Protein AF-A0A812MKK7-F1 (afdb_monomer_lite)

Secondary structure (DSSP, 8-state):
--------------SS-----PPPHHHHHHHHHHHHHHHHHHHHHHHHHHHHT---SS-HHHHHHHHHHSHHHHHHHHHHHHHHHHH-HHHHSSTTPPPHHHHHHHHHHHHHHHHHHHHHHS-TTT-S----SB-GGGPBPHHHHHHTTTS-----GGGGTSS--

Sequence (165 aa):
MGVGKAPQELELTSIYGRTLQELPPQAERGINRFYEAQCTKYLRERERLQRVGCLKKPSARWNKQELYLNSERLATAKDASRQHLLRHPQLVSGHQRLQQEELLELLAMQHFLWIDLADLDEDPAARCSEDRFTGPENSVCEQLLLDAPRELFVIVAWLLSSCFV

Radius of gyration: 22.64 Å; chains: 1; bounding box: 74×49×42 Å

Structure (mmCIF, N/CA/C/O backbone):
data_AF-A0A812MKK7-F1
#
_entry.id   AF-A0A812MKK7-F1
#
loop_
_atom_site.group_PDB
_atom_site.id
_atom_site.type_symbol
_atom_site.label_atom_id
_atom_site.label_alt_id
_atom_site.label_comp_id
_atom_site.label_asym_id
_atom_site.label_entity_id
_atom_site.label_seq_id
_atom_site.pdbx_PDB_ins_code
_atom_site.Cartn_x
_atom_site.Cartn_y
_atom_site.Cartn_z
_atom_site.occupancy
_atom_site.B_iso_or_equiv
_atom_site.auth_seq_id
_atom_site.auth_comp_id
_atom_site.auth_asym_id
_atom_site.auth_atom_id
_atom_site.pdbx_PDB_model_num
ATOM 1 N N . MET A 1 1 ? -55.386 -34.245 18.558 1.00 36.16 1 MET A N 1
ATOM 2 C CA . MET A 1 1 ? -54.701 -34.791 17.368 1.00 36.16 1 MET A CA 1
ATOM 3 C C . MET A 1 1 ? -54.486 -33.642 16.388 1.00 36.16 1 MET A C 1
ATOM 5 O O . MET A 1 1 ? -55.473 -32.986 16.102 1.00 36.16 1 MET A O 1
ATOM 9 N N . GLY A 1 2 ? -53.231 -33.391 15.967 1.00 40.50 2 GLY A N 1
ATOM 10 C CA . GLY A 1 2 ? -52.790 -32.470 14.886 1.00 40.50 2 GLY A CA 1
ATOM 11 C C . GLY A 1 2 ? -53.052 -30.977 15.137 1.00 40.50 2 GLY A C 1
ATOM 12 O O . GLY A 1 2 ? -54.194 -30.557 15.098 1.00 40.50 2 GLY A O 1
ATOM 13 N N . VAL A 1 3 ? -52.110 -30.102 15.510 1.00 44.88 3 VAL A N 1
ATOM 14 C CA . VAL A 1 3 ? -50.837 -29.688 14.873 1.00 44.88 3 VAL A CA 1
ATOM 15 C C . VAL A 1 3 ? -50.985 -29.367 13.383 1.00 44.88 3 VAL A C 1
ATOM 17 O O . VAL A 1 3 ? -50.862 -30.245 12.538 1.00 44.88 3 VAL A O 1
ATOM 20 N N . GLY A 1 4 ? -51.176 -28.083 13.081 1.00 36.47 4 GLY A N 1
ATOM 21 C CA . GLY A 1 4 ? -50.998 -27.487 11.758 1.00 36.47 4 GLY A CA 1
ATOM 22 C C . GLY A 1 4 ? -50.440 -26.078 11.935 1.00 36.47 4 GLY A C 1
ATOM 23 O O . GLY A 1 4 ? -51.190 -25.139 12.171 1.00 36.47 4 GLY A O 1
ATOM 24 N N . LYS A 1 5 ? -49.107 -25.970 11.937 1.00 38.66 5 LYS A N 1
ATOM 25 C CA . LYS A 1 5 ? -48.343 -24.717 12.023 1.00 38.66 5 LYS A CA 1
ATOM 26 C C . LYS A 1 5 ? -48.726 -23.764 10.885 1.00 38.66 5 LYS A C 1
ATOM 28 O O . LYS A 1 5 ? -48.857 -24.191 9.742 1.00 38.66 5 LYS A O 1
ATOM 33 N N . ALA A 1 6 ? -48.809 -22.479 11.218 1.00 47.59 6 ALA A N 1
ATOM 34 C CA . ALA A 1 6 ? -48.813 -21.371 10.271 1.00 47.59 6 ALA A CA 1
ATOM 35 C C . ALA A 1 6 ? -47.597 -21.429 9.329 1.00 47.59 6 ALA A C 1
ATOM 37 O O . ALA A 1 6 ? -46.502 -21.773 9.787 1.00 47.59 6 ALA A O 1
ATOM 38 N N . PRO A 1 7 ? -47.717 -20.988 8.070 1.00 43.22 7 PRO A N 1
ATOM 39 C CA . PRO A 1 7 ? -46.622 -20.298 7.429 1.00 43.22 7 PRO A CA 1
ATOM 40 C C . PRO A 1 7 ? -46.647 -18.851 7.927 1.00 43.22 7 PRO A C 1
ATOM 42 O O . PRO A 1 7 ? -47.551 -18.081 7.613 1.00 43.22 7 PRO A O 1
ATOM 45 N N . GLN A 1 8 ? -45.660 -18.511 8.756 1.00 43.47 8 GLN A N 1
ATOM 46 C CA . GLN A 1 8 ? -45.224 -17.132 8.919 1.00 43.47 8 GLN A CA 1
ATOM 47 C C . GLN A 1 8 ? -44.936 -16.591 7.518 1.00 43.47 8 GLN A C 1
ATOM 49 O O . GLN A 1 8 ? -44.054 -17.105 6.828 1.00 43.47 8 GLN A O 1
ATOM 54 N N . GLU A 1 9 ? -45.693 -15.582 7.099 1.00 35.62 9 GLU A N 1
ATOM 55 C CA . GLU A 1 9 ? -45.246 -14.663 6.063 1.00 35.62 9 GLU A CA 1
ATOM 56 C C . GLU A 1 9 ? -43.965 -14.020 6.597 1.00 35.62 9 GLU A C 1
ATOM 58 O O . GLU A 1 9 ? -43.985 -13.112 7.424 1.00 35.62 9 GLU A O 1
ATOM 63 N N . LEU A 1 10 ? -42.833 -14.611 6.219 1.00 44.31 10 LEU A N 1
ATOM 64 C CA . LEU A 1 10 ? -41.513 -14.049 6.430 1.00 44.31 10 LEU A CA 1
ATOM 65 C C . LEU A 1 10 ? -41.481 -12.725 5.676 1.00 44.31 10 LEU A C 1
ATOM 67 O O . LEU A 1 10 ? -41.425 -12.698 4.447 1.00 44.31 10 LEU A O 1
ATOM 71 N N . GLU A 1 11 ? -41.561 -11.649 6.448 1.00 39.59 11 GLU A N 1
ATOM 72 C CA . GLU A 1 11 ? -41.277 -10.279 6.054 1.00 39.59 11 GLU A CA 1
ATOM 73 C C . GLU A 1 11 ? -40.041 -10.239 5.140 1.00 39.59 11 GLU A C 1
ATOM 75 O O . GLU A 1 11 ? -38.893 -10.295 5.578 1.00 39.59 11 GLU A O 1
ATOM 80 N N . LEU A 1 12 ? -40.280 -10.117 3.833 1.00 39.88 12 LEU A N 1
ATOM 81 C CA . LEU A 1 12 ? -39.282 -9.856 2.790 1.00 39.88 12 LEU A CA 1
ATOM 82 C C . LEU A 1 12 ? -38.850 -8.376 2.790 1.00 39.88 12 LEU A C 1
ATOM 84 O O . LEU A 1 12 ? -38.567 -7.779 1.754 1.00 39.88 12 LEU A O 1
ATOM 88 N N . THR A 1 13 ? -38.780 -7.770 3.972 1.00 37.28 13 THR A N 1
ATOM 89 C CA . THR A 1 13 ? -38.428 -6.365 4.194 1.00 37.28 13 THR A CA 1
ATOM 90 C C . THR A 1 13 ? -37.198 -6.259 5.084 1.00 37.28 13 THR A C 1
ATOM 92 O O . THR A 1 13 ? -37.235 -5.660 6.149 1.00 37.28 13 THR A O 1
ATOM 95 N N . SER A 1 14 ? -36.074 -6.832 4.646 1.00 39.97 14 SER A N 1
ATOM 96 C CA . SER A 1 14 ? -34.752 -6.443 5.160 1.00 39.97 14 SER A CA 1
ATOM 97 C C . SER A 1 14 ? -33.624 -6.817 4.192 1.00 39.97 14 SER A C 1
ATOM 99 O O . SER A 1 14 ? -32.719 -7.580 4.513 1.00 39.97 14 SER A O 1
ATOM 101 N N . ILE A 1 15 ? -33.690 -6.315 2.955 1.00 42.41 15 ILE A N 1
ATOM 102 C CA . ILE A 1 15 ? -32.561 -6.394 2.000 1.00 42.41 15 ILE A CA 1
ATOM 103 C C . ILE A 1 15 ? -32.050 -4.986 1.619 1.00 42.41 15 ILE A C 1
ATOM 105 O O . ILE A 1 15 ? -30.966 -4.837 1.065 1.00 42.41 15 ILE A O 1
ATOM 109 N N . TYR A 1 16 ? -32.750 -3.920 2.028 1.00 38.47 16 TYR A N 1
ATOM 110 C CA . TYR A 1 16 ? -32.393 -2.522 1.732 1.00 38.47 16 TYR A CA 1
ATOM 111 C C . TYR A 1 16 ? -31.968 -1.721 2.967 1.00 38.47 16 TYR A C 1
ATOM 113 O O . TYR A 1 16 ? -32.240 -0.532 3.089 1.00 38.47 16 TYR A O 1
ATOM 121 N N . GLY A 1 17 ? -31.266 -2.387 3.879 1.00 37.44 17 GLY A N 1
ATOM 122 C CA . GLY A 1 17 ? -30.632 -1.774 5.037 1.00 37.44 17 GLY A CA 1
ATOM 123 C C . GLY A 1 17 ? -29.154 -2.126 5.104 1.00 37.44 17 GLY A C 1
ATOM 124 O O . GLY A 1 17 ? -28.691 -2.574 6.146 1.00 37.44 17 GLY A O 1
ATOM 125 N N . ARG A 1 18 ? -28.387 -1.950 4.014 1.00 42.72 18 ARG A N 1
ATOM 126 C CA . ARG A 1 18 ? -26.948 -1.699 4.185 1.00 42.72 18 ARG A CA 1
ATOM 127 C C . ARG A 1 18 ? -26.857 -0.352 4.888 1.00 42.72 18 ARG A C 1
ATOM 129 O O . ARG A 1 18 ? -26.765 0.684 4.238 1.00 42.72 18 ARG A O 1
ATOM 136 N N . THR A 1 19 ? -26.945 -0.363 6.213 1.00 48.88 19 THR A N 1
ATOM 137 C CA . THR A 1 19 ? -26.412 0.718 7.029 1.00 48.88 19 THR A CA 1
ATOM 138 C C . THR A 1 19 ? -25.019 0.958 6.471 1.00 48.88 19 THR A C 1
ATOM 140 O O . THR A 1 19 ? -24.230 0.013 6.410 1.00 48.88 19 THR A O 1
ATOM 143 N N . LEU A 1 20 ? -24.761 2.154 5.935 1.00 56.06 20 LEU A N 1
ATOM 144 C CA . LEU A 1 20 ? -23.419 2.556 5.531 1.00 56.06 20 LEU A CA 1
ATOM 145 C C . LEU A 1 20 ? -22.568 2.390 6.783 1.00 56.06 20 LEU A C 1
ATOM 147 O O . LEU A 1 20 ? -22.667 3.177 7.719 1.00 56.06 20 LEU A O 1
ATOM 151 N N . GLN A 1 21 ? -21.867 1.264 6.873 1.00 72.56 21 GLN A N 1
ATOM 152 C CA . GLN A 1 21 ? -21.070 0.962 8.038 1.00 72.56 21 GLN A CA 1
ATOM 153 C C . GLN A 1 21 ? -19.854 1.861 7.890 1.00 72.56 21 GLN A C 1
ATOM 155 O O . GLN A 1 21 ? -19.000 1.639 7.036 1.00 72.56 21 GLN A O 1
ATOM 160 N N . GLU A 1 22 ? -19.874 2.966 8.621 1.00 86.75 22 GLU A N 1
ATOM 161 C CA . GLU A 1 22 ? -18.809 3.953 8.598 1.00 86.75 22 GLU A CA 1
ATOM 162 C C . GLU A 1 22 ? -17.728 3.550 9.592 1.00 86.75 22 GLU A C 1
ATOM 164 O O . GLU A 1 22 ? -17.999 3.043 10.686 1.00 86.75 22 GLU A O 1
ATOM 169 N N . LEU A 1 23 ? -16.476 3.777 9.205 1.00 91.56 23 LEU A N 1
ATOM 170 C CA . LEU A 1 23 ? -15.365 3.585 10.116 1.00 91.56 23 LEU A CA 1
ATOM 171 C C . LEU A 1 23 ? -15.359 4.684 11.182 1.00 91.56 23 LEU A C 1
ATOM 173 O O . LEU A 1 23 ? -15.620 5.851 10.878 1.00 91.56 23 LEU A O 1
ATOM 177 N N . PRO A 1 24 ? -14.975 4.357 12.428 1.00 92.88 24 PRO A N 1
ATOM 178 C CA . PRO A 1 24 ? -14.730 5.373 13.437 1.00 92.88 24 PRO A CA 1
ATOM 179 C C . PRO A 1 24 ? -13.726 6.420 12.921 1.00 92.88 24 PRO A C 1
ATOM 181 O O . PRO A 1 24 ? -12.728 6.047 12.295 1.00 92.88 24 PRO A O 1
ATOM 184 N N . PRO A 1 25 ? -13.881 7.717 13.251 1.00 93.06 25 PRO A N 1
ATOM 185 C CA . PRO A 1 25 ? -12.996 8.773 12.745 1.00 93.06 25 PRO A CA 1
ATOM 186 C C . PRO A 1 25 ? -11.504 8.541 13.023 1.00 93.06 25 PRO A C 1
ATOM 188 O O . PRO A 1 25 ? -10.643 9.013 12.285 1.00 93.06 25 PRO A O 1
ATOM 191 N N . GLN A 1 26 ? -11.172 7.822 14.100 1.00 91.81 26 GLN A N 1
ATOM 192 C CA . GLN A 1 26 ? -9.794 7.440 14.413 1.00 91.81 26 GLN A CA 1
ATOM 193 C C . GLN A 1 26 ? -9.204 6.477 13.374 1.00 91.81 26 GLN A C 1
ATOM 195 O O . GLN A 1 26 ? -8.037 6.630 13.017 1.00 91.81 26 GLN A O 1
ATOM 200 N N . ALA A 1 27 ? -9.997 5.526 12.879 1.00 94.12 27 ALA A N 1
ATOM 201 C CA . ALA A 1 27 ? -9.566 4.559 11.879 1.00 94.12 27 ALA A CA 1
ATOM 202 C C . ALA A 1 27 ? -9.338 5.227 10.517 1.00 94.12 27 ALA A C 1
ATOM 204 O O . ALA A 1 27 ? -8.281 5.042 9.919 1.00 94.12 27 ALA A O 1
ATOM 205 N N . GLU A 1 28 ? -10.254 6.103 10.089 1.00 95.81 28 GLU A N 1
ATOM 206 C CA . GLU A 1 28 ? -10.072 6.922 8.879 1.00 95.81 28 GLU A CA 1
ATOM 207 C C . GLU A 1 28 ? -8.816 7.799 8.963 1.00 95.81 28 GLU A C 1
ATOM 209 O O . GLU A 1 28 ? -8.042 7.887 8.009 1.00 95.81 28 GLU A O 1
ATOM 214 N N . ARG A 1 29 ? -8.545 8.411 10.125 1.00 94.94 29 ARG A N 1
ATOM 215 C CA . ARG A 1 29 ? -7.286 9.145 10.341 1.00 94.94 29 ARG A CA 1
ATOM 216 C C . ARG A 1 29 ? -6.059 8.240 10.231 1.00 94.94 29 ARG A C 1
ATOM 218 O O . ARG A 1 29 ? -5.050 8.684 9.692 1.00 94.94 29 ARG A O 1
ATOM 225 N N . GLY A 1 30 ? -6.130 7.004 10.727 1.00 95.00 30 GLY A N 1
ATOM 226 C CA . GLY A 1 30 ? -5.063 6.008 10.589 1.00 95.00 30 GLY A CA 1
ATOM 227 C C . GLY A 1 30 ? -4.765 5.683 9.126 1.00 95.00 30 GLY A C 1
ATOM 228 O O . GLY A 1 30 ? -3.617 5.803 8.700 1.00 95.00 30 GLY A O 1
ATOM 229 N N . ILE A 1 31 ? -5.808 5.384 8.344 1.00 96.75 31 ILE A N 1
ATOM 230 C CA . ILE A 1 31 ? -5.712 5.138 6.897 1.00 96.75 31 ILE A CA 1
ATOM 231 C C . ILE A 1 31 ? -5.084 6.345 6.195 1.00 96.75 31 ILE A C 1
ATOM 233 O O . ILE A 1 31 ? -4.092 6.207 5.480 1.00 96.75 31 ILE A O 1
ATOM 237 N N . ASN A 1 32 ? -5.622 7.546 6.421 1.00 96.50 32 ASN A N 1
ATOM 238 C CA . ASN A 1 32 ? -5.113 8.751 5.770 1.00 96.50 32 ASN A CA 1
ATOM 239 C C . ASN A 1 32 ? -3.647 9.011 6.121 1.00 96.50 32 ASN A C 1
ATOM 241 O O . ASN A 1 32 ? -2.843 9.198 5.212 1.00 96.50 32 ASN A O 1
ATOM 245 N N . ARG A 1 33 ? -3.276 8.910 7.403 1.00 95.75 33 ARG A N 1
ATOM 246 C CA . ARG A 1 33 ? -1.894 9.093 7.859 1.00 95.75 33 ARG A CA 1
ATOM 247 C C . ARG A 1 33 ? -0.935 8.085 7.224 1.00 95.75 33 ARG A C 1
ATOM 249 O O . ARG A 1 33 ? 0.157 8.473 6.813 1.00 95.75 33 ARG A O 1
ATOM 256 N N . PHE A 1 34 ? -1.326 6.813 7.138 1.00 97.00 34 PHE A N 1
ATOM 257 C CA . PHE A 1 34 ? -0.517 5.779 6.492 1.00 97.00 34 PHE A CA 1
ATOM 258 C C . PHE A 1 34 ? -0.252 6.124 5.019 1.00 97.00 34 PHE A C 1
ATOM 260 O O . PHE A 1 34 ? 0.903 6.204 4.597 1.00 97.00 34 PHE A O 1
ATOM 267 N N . TYR A 1 35 ? -1.306 6.396 4.248 1.00 97.50 35 TYR A N 1
ATOM 268 C CA . TYR A 1 35 ? -1.171 6.669 2.817 1.00 97.50 35 TYR A CA 1
ATOM 269 C C . TYR A 1 35 ? -0.496 8.014 2.523 1.00 97.50 35 TYR A C 1
ATOM 271 O O . TYR A 1 35 ? 0.319 8.088 1.609 1.00 97.50 35 TYR A O 1
ATOM 279 N N . GLU A 1 36 ? -0.743 9.060 3.313 1.00 97.25 36 GLU A N 1
ATOM 280 C CA . GLU A 1 36 ? -0.037 10.346 3.195 1.00 97.25 36 GLU A CA 1
ATOM 281 C C . GLU A 1 36 ? 1.473 10.195 3.414 1.00 97.25 36 GLU A C 1
ATOM 283 O O . GLU A 1 36 ? 2.273 10.808 2.695 1.00 97.25 36 GLU A O 1
ATOM 288 N N . ALA A 1 37 ? 1.881 9.344 4.363 1.00 95.75 37 ALA A N 1
ATOM 289 C CA . ALA A 1 37 ? 3.287 9.032 4.582 1.00 95.75 37 ALA A CA 1
ATOM 290 C C . ALA A 1 37 ? 3.905 8.335 3.357 1.00 95.75 37 ALA A C 1
ATOM 292 O O . ALA A 1 37 ? 5.006 8.706 2.937 1.00 95.75 37 ALA A O 1
ATOM 293 N N . GLN A 1 38 ? 3.188 7.390 2.736 1.00 97.00 38 GLN A N 1
ATOM 294 C CA . GLN A 1 38 ? 3.646 6.744 1.501 1.00 97.00 38 GLN A CA 1
ATOM 295 C C . GLN A 1 38 ? 3.716 7.732 0.329 1.00 97.00 38 GLN A C 1
ATOM 297 O O . GLN A 1 38 ? 4.742 7.792 -0.348 1.00 97.00 38 GLN A O 1
ATOM 302 N N . CYS A 1 39 ? 2.694 8.568 0.124 1.00 97.38 39 CYS A N 1
ATOM 303 C CA . CYS A 1 39 ? 2.705 9.601 -0.915 1.00 97.38 39 CYS A CA 1
ATOM 304 C C . CYS A 1 39 ? 3.901 10.540 -0.746 1.00 97.38 39 CYS A C 1
ATOM 306 O O . CYS A 1 39 ? 4.658 10.759 -1.688 1.00 97.38 39 CYS A O 1
ATOM 308 N N . THR A 1 40 ? 4.132 11.039 0.471 1.00 97.12 40 THR A N 1
ATOM 309 C CA . THR A 1 40 ? 5.264 11.926 0.772 1.00 97.12 40 THR A CA 1
ATOM 310 C C . THR A 1 40 ? 6.604 11.250 0.481 1.00 97.12 40 THR A C 1
ATOM 312 O O . THR A 1 40 ? 7.486 11.852 -0.137 1.00 97.12 40 THR A O 1
ATOM 315 N N . LYS A 1 41 ? 6.764 9.990 0.904 1.00 95.94 41 LYS A N 1
ATOM 316 C CA . LYS A 1 41 ? 7.963 9.186 0.641 1.00 95.94 41 LYS A CA 1
ATOM 317 C C . LYS A 1 41 ? 8.211 9.040 -0.862 1.00 95.94 41 LYS A C 1
ATOM 319 O O . LYS A 1 41 ? 9.311 9.341 -1.327 1.00 95.94 41 LYS A O 1
ATOM 324 N N . TYR A 1 42 ? 7.201 8.616 -1.617 1.00 95.62 42 TYR A N 1
ATOM 325 C CA . TYR A 1 42 ? 7.355 8.303 -3.036 1.00 95.62 42 TYR A CA 1
ATOM 326 C C . TYR A 1 42 ? 7.405 9.536 -3.940 1.00 95.62 42 TYR A C 1
ATOM 328 O O . TYR A 1 42 ? 8.094 9.486 -4.956 1.00 95.62 42 TYR A O 1
ATOM 336 N N . LEU A 1 43 ? 6.796 10.664 -3.556 1.00 96.06 43 LEU A N 1
ATOM 337 C CA . LEU A 1 43 ? 7.009 11.956 -4.220 1.00 96.06 43 LEU A CA 1
ATOM 338 C C . LEU A 1 43 ? 8.486 12.359 -4.155 1.00 96.06 43 LEU A C 1
ATOM 340 O O . LEU A 1 43 ? 9.122 12.573 -5.187 1.00 96.06 43 LEU A O 1
ATOM 344 N N . ARG A 1 44 ? 9.061 12.372 -2.944 1.00 94.50 44 ARG A N 1
ATOM 345 C CA . ARG A 1 44 ? 10.479 12.711 -2.731 1.00 94.50 44 ARG A CA 1
ATOM 346 C C . ARG A 1 44 ? 11.407 11.756 -3.474 1.00 94.50 44 ARG A C 1
ATOM 348 O O . ARG A 1 44 ? 12.399 12.178 -4.069 1.00 94.50 44 ARG A O 1
ATOM 355 N N . GLU A 1 45 ? 11.096 10.463 -3.445 1.00 93.44 45 GLU A N 1
ATOM 356 C CA . GLU A 1 45 ? 11.872 9.458 -4.162 1.00 93.44 45 GLU A CA 1
ATOM 357 C C . GLU A 1 45 ? 11.813 9.666 -5.682 1.00 93.44 45 GLU A C 1
ATOM 359 O O . GLU A 1 45 ? 12.858 9.625 -6.337 1.00 93.44 45 GLU A O 1
ATOM 364 N N . ARG A 1 46 ? 10.627 9.930 -6.243 1.00 93.19 46 ARG A N 1
ATOM 365 C CA . ARG A 1 46 ? 10.434 10.160 -7.680 1.00 93.19 46 ARG A CA 1
ATOM 366 C C . ARG A 1 46 ? 11.187 11.387 -8.160 1.00 93.19 46 ARG A C 1
ATOM 368 O O . ARG A 1 46 ? 11.928 11.286 -9.134 1.00 93.19 46 ARG A O 1
ATOM 375 N N . GLU A 1 47 ? 11.078 12.500 -7.436 1.00 92.69 47 GLU A N 1
ATOM 376 C CA . GLU A 1 47 ? 11.845 13.713 -7.725 1.00 92.69 47 GLU A CA 1
ATOM 377 C C . GLU A 1 47 ? 13.352 13.438 -7.722 1.00 92.69 47 GLU A C 1
ATOM 379 O O . GLU A 1 47 ? 14.065 13.828 -8.647 1.00 92.69 47 GLU A O 1
ATOM 384 N N . ARG A 1 48 ? 13.853 12.730 -6.701 1.00 92.75 48 ARG A N 1
ATOM 385 C CA . ARG A 1 48 ? 15.274 12.379 -6.605 1.00 92.75 48 ARG A CA 1
ATOM 386 C C . ARG A 1 48 ? 15.717 11.524 -7.792 1.00 92.75 48 ARG A C 1
ATOM 388 O O . ARG A 1 48 ? 16.760 11.793 -8.377 1.00 92.75 48 ARG A O 1
ATOM 395 N N . LEU A 1 49 ? 14.949 10.500 -8.156 1.00 88.62 49 LEU A N 1
ATOM 396 C CA . LEU A 1 49 ? 15.313 9.585 -9.241 1.00 88.62 49 LEU A CA 1
ATOM 397 C C . LEU A 1 49 ? 15.214 10.231 -10.625 1.00 88.62 49 LEU A C 1
ATOM 399 O O . LEU A 1 49 ? 16.010 9.890 -11.499 1.00 88.62 49 LEU A O 1
ATOM 403 N N . GLN A 1 50 ? 14.285 11.169 -10.815 1.00 88.56 50 GLN A N 1
ATOM 404 C CA . GLN A 1 50 ? 14.202 11.979 -12.029 1.00 88.56 50 GLN A CA 1
ATOM 405 C C . GLN A 1 50 ? 15.433 12.875 -12.182 1.00 88.56 50 GLN A C 1
ATOM 407 O O . GLN A 1 50 ? 16.004 12.924 -13.267 1.00 88.56 50 GLN A O 1
ATOM 412 N N . ARG A 1 51 ? 15.905 13.509 -11.098 1.00 89.81 51 ARG A N 1
ATOM 413 C CA . ARG A 1 51 ? 17.123 14.340 -11.130 1.00 89.81 51 ARG A CA 1
ATOM 414 C C . ARG A 1 51 ? 18.382 13.550 -11.493 1.00 89.81 51 ARG A C 1
ATOM 416 O O . ARG A 1 51 ? 19.244 14.078 -12.181 1.00 89.81 51 ARG A O 1
ATOM 423 N N . VAL A 1 52 ? 18.493 12.301 -11.036 1.00 89.81 52 VAL A N 1
ATOM 424 C CA . VAL A 1 52 ? 19.665 11.439 -11.302 1.00 89.81 52 VAL A CA 1
ATOM 425 C C . VAL A 1 52 ? 19.510 10.643 -12.615 1.00 89.81 52 VAL A C 1
ATOM 427 O O . VAL A 1 52 ? 20.441 9.977 -13.050 1.00 89.81 52 VAL A O 1
ATOM 430 N N . GLY A 1 53 ? 18.346 10.698 -13.276 1.00 85.12 53 GLY A N 1
ATOM 431 C CA . GLY A 1 53 ? 18.095 9.979 -14.533 1.00 85.12 53 GLY A CA 1
ATOM 432 C C . GLY A 1 53 ? 17.993 8.453 -14.387 1.00 85.12 53 GLY A C 1
ATOM 433 O O . GLY A 1 53 ? 18.096 7.729 -15.373 1.00 85.12 53 GLY A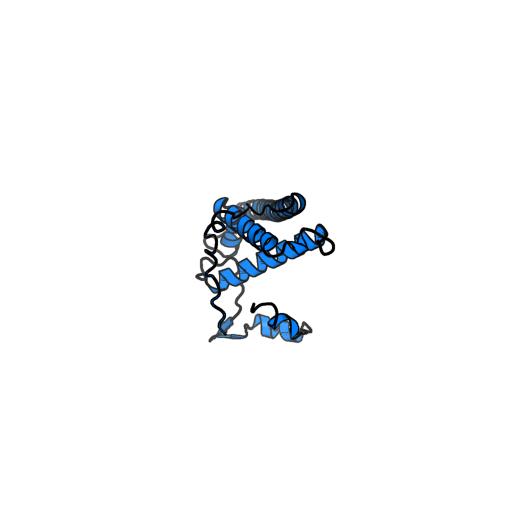 O 1
ATOM 434 N N . CYS A 1 54 ? 17.788 7.940 -13.170 1.00 83.62 54 CYS A N 1
ATOM 435 C CA . CYS A 1 54 ? 17.766 6.497 -12.892 1.00 83.62 54 CYS A CA 1
ATOM 436 C C . CYS A 1 54 ? 16.367 5.865 -12.967 1.00 83.62 54 CYS A C 1
ATOM 438 O O . CYS A 1 54 ? 16.240 4.651 -12.809 1.00 83.62 54 CYS A O 1
ATOM 440 N N . LEU A 1 55 ? 15.310 6.660 -13.156 1.00 83.19 55 LEU A N 1
ATOM 441 C CA . LEU A 1 55 ? 13.938 6.154 -13.193 1.00 83.19 55 LEU A CA 1
ATOM 442 C C . LEU A 1 55 ? 13.551 5.723 -14.612 1.00 83.19 55 LEU A C 1
ATOM 444 O O . LEU A 1 55 ? 13.265 6.564 -15.463 1.00 83.19 55 LEU A O 1
ATOM 448 N N . LYS A 1 56 ? 13.520 4.411 -14.858 1.00 81.19 56 LYS A N 1
ATOM 449 C CA . LYS A 1 56 ? 13.091 3.829 -16.137 1.00 81.19 56 LYS A CA 1
ATOM 450 C C . LYS A 1 56 ? 11.609 3.454 -16.103 1.00 81.19 56 LYS A C 1
ATOM 452 O O . LYS A 1 56 ? 11.106 3.001 -15.073 1.00 81.19 56 LYS A O 1
ATOM 457 N N . LYS A 1 57 ? 10.932 3.615 -17.242 1.00 83.88 57 LYS A N 1
ATOM 458 C CA . LYS A 1 57 ? 9.564 3.131 -17.465 1.00 83.88 57 LYS A CA 1
ATOM 459 C C . LYS A 1 57 ? 9.551 2.079 -18.584 1.00 83.88 57 LYS A C 1
ATOM 461 O O . LYS A 1 57 ? 10.211 2.327 -19.593 1.00 83.88 57 LYS A O 1
ATOM 466 N N . PRO A 1 58 ? 8.760 1.000 -18.464 1.00 80.94 58 PRO A N 1
ATOM 467 C CA . PRO A 1 58 ? 8.157 0.486 -17.229 1.00 80.94 58 PRO A CA 1
ATOM 468 C C . PRO A 1 58 ? 9.225 -0.145 -16.312 1.00 80.94 58 PRO A C 1
ATOM 470 O O . PRO A 1 58 ? 10.258 -0.614 -16.782 1.00 80.94 58 PRO A O 1
ATOM 473 N N . SER A 1 59 ? 9.010 -0.111 -14.996 1.00 89.06 59 SER A N 1
ATOM 474 C CA . SER A 1 59 ? 9.817 -0.853 -14.012 1.00 89.06 59 SER A CA 1
ATOM 475 C C . SER A 1 59 ? 8.992 -1.107 -12.755 1.00 89.06 59 SER A C 1
ATOM 477 O O . SER A 1 59 ? 8.110 -0.305 -12.440 1.00 89.06 59 SER A O 1
ATOM 479 N N . ALA A 1 60 ? 9.309 -2.153 -11.991 1.00 89.44 60 ALA A N 1
ATOM 480 C CA . ALA A 1 60 ? 8.601 -2.441 -10.744 1.00 89.44 60 ALA A CA 1
ATOM 481 C C . ALA A 1 60 ? 8.650 -1.256 -9.769 1.00 89.44 60 ALA A C 1
ATOM 483 O O . ALA A 1 60 ? 7.646 -0.854 -9.181 1.00 89.44 60 ALA A O 1
ATOM 484 N N . ARG A 1 61 ? 9.805 -0.584 -9.704 1.00 90.44 61 ARG A N 1
ATOM 485 C CA . ARG A 1 61 ? 9.975 0.652 -8.932 1.00 90.44 61 ARG A CA 1
ATOM 486 C C . ARG A 1 61 ? 9.057 1.786 -9.401 1.00 90.44 61 ARG A C 1
ATOM 488 O O . ARG A 1 61 ? 8.559 2.537 -8.563 1.00 90.44 61 ARG A O 1
ATOM 495 N N . TRP A 1 62 ? 8.834 1.931 -10.711 1.00 91.81 62 TRP A N 1
ATOM 496 C CA . TRP A 1 62 ? 7.864 2.887 -11.256 1.00 91.81 62 TRP A CA 1
ATOM 497 C C . TRP A 1 62 ? 6.434 2.499 -10.868 1.00 91.81 62 TRP A C 1
ATOM 499 O O . TRP A 1 62 ? 5.699 3.329 -10.335 1.00 91.81 62 TRP A O 1
ATOM 509 N N . ASN A 1 63 ? 6.062 1.236 -11.069 1.00 92.62 63 ASN A N 1
ATOM 510 C CA . ASN A 1 63 ? 4.719 0.725 -10.796 1.00 92.62 63 ASN A CA 1
ATOM 511 C C . ASN A 1 63 ? 4.352 0.858 -9.311 1.00 92.62 63 ASN A C 1
ATOM 513 O O . ASN A 1 63 ? 3.239 1.279 -8.989 1.00 92.62 63 ASN A O 1
ATOM 517 N N . LYS A 1 64 ? 5.316 0.619 -8.412 1.00 92.81 64 LYS A N 1
ATOM 518 C CA . LYS A 1 64 ? 5.169 0.838 -6.968 1.00 92.81 64 LYS A CA 1
ATOM 519 C C . LYS A 1 64 ? 4.929 2.302 -6.619 1.00 92.81 64 LYS A C 1
ATOM 521 O O . LYS A 1 64 ? 4.121 2.590 -5.747 1.00 92.81 64 LYS A O 1
ATOM 526 N N . GLN A 1 65 ? 5.600 3.241 -7.291 1.00 94.44 65 GLN A N 1
ATOM 527 C CA . GLN A 1 65 ? 5.327 4.671 -7.101 1.00 94.44 65 GLN A CA 1
ATOM 528 C C . GLN A 1 65 ? 3.934 5.045 -7.613 1.00 94.44 65 GLN A C 1
ATOM 530 O O . GLN A 1 65 ? 3.236 5.821 -6.964 1.00 94.44 65 GLN A O 1
ATOM 535 N N . GLU A 1 66 ? 3.500 4.478 -8.740 1.00 94.62 66 GLU A N 1
ATOM 536 C CA . GLU A 1 66 ? 2.161 4.725 -9.281 1.00 94.62 66 GLU A CA 1
ATOM 537 C C . GLU A 1 66 ? 1.045 4.274 -8.329 1.00 94.62 66 GLU A C 1
ATOM 539 O O . GLU A 1 66 ? -0.004 4.899 -8.342 1.00 94.62 66 GLU A O 1
ATOM 544 N N . LEU A 1 67 ? 1.251 3.282 -7.451 1.00 94.12 67 LEU A N 1
ATOM 545 C CA . LEU A 1 67 ? 0.251 2.923 -6.427 1.00 94.12 67 LEU A CA 1
ATOM 546 C C . LEU A 1 67 ? -0.143 4.100 -5.522 1.00 94.12 67 LEU A C 1
ATOM 548 O O . LEU A 1 67 ? -1.280 4.170 -5.065 1.00 94.12 67 LEU A O 1
ATOM 552 N N . TYR A 1 68 ? 0.794 5.012 -5.254 1.00 96.12 68 TYR A N 1
ATOM 553 C CA . TYR A 1 68 ? 0.589 6.123 -4.320 1.00 96.12 68 TYR A CA 1
ATOM 554 C C . TYR A 1 68 ? 0.420 7.467 -5.021 1.00 96.12 68 TYR A C 1
ATOM 556 O O . TYR A 1 68 ? -0.231 8.364 -4.494 1.00 96.12 68 TYR A O 1
ATOM 564 N N . LEU A 1 69 ? 1.037 7.631 -6.192 1.00 95.69 69 LEU A N 1
ATOM 565 C CA . LEU A 1 69 ? 1.046 8.901 -6.918 1.00 95.69 69 LEU A CA 1
ATOM 566 C C . LEU A 1 69 ? -0.075 9.005 -7.956 1.00 95.69 69 LEU A C 1
ATOM 568 O O . LEU A 1 69 ? -0.424 10.115 -8.353 1.00 95.69 69 LEU A O 1
ATOM 572 N N . ASN A 1 70 ? -0.653 7.879 -8.381 1.00 96.31 70 ASN A N 1
ATOM 573 C CA . ASN A 1 70 ? -1.868 7.868 -9.184 1.00 96.31 70 ASN A CA 1
ATOM 574 C C . ASN A 1 70 ? -3.094 7.948 -8.260 1.00 96.31 70 ASN A C 1
ATOM 576 O O . ASN A 1 70 ? -3.262 7.115 -7.370 1.00 96.31 70 ASN A O 1
ATOM 580 N N . SER A 1 71 ? -3.962 8.937 -8.481 1.00 95.38 71 SER A N 1
ATOM 581 C CA . SER A 1 71 ? -5.131 9.194 -7.630 1.00 95.38 71 SER A CA 1
ATOM 582 C C . SER A 1 71 ? -6.138 8.045 -7.601 1.00 95.38 71 SER A C 1
ATOM 584 O O . SER A 1 71 ? -6.734 7.793 -6.558 1.00 95.38 71 SER A O 1
ATOM 586 N N . GLU A 1 72 ? -6.328 7.354 -8.724 1.00 96.38 72 GLU A N 1
ATOM 587 C CA . GLU A 1 72 ? -7.269 6.239 -8.835 1.00 96.38 72 GLU A CA 1
ATOM 588 C C . GLU A 1 72 ? -6.733 5.013 -8.094 1.00 96.38 72 GLU A C 1
ATOM 590 O O . GLU A 1 72 ? -7.419 4.463 -7.237 1.00 96.38 72 GLU A O 1
ATOM 595 N N . ARG A 1 73 ? -5.465 4.644 -8.326 1.00 94.62 73 ARG A N 1
ATOM 596 C CA . ARG A 1 73 ? -4.830 3.520 -7.612 1.00 94.62 73 ARG A CA 1
ATOM 597 C C . ARG A 1 73 ? -4.760 3.770 -6.106 1.00 94.62 73 ARG A C 1
ATOM 599 O O . ARG A 1 73 ? -5.022 2.859 -5.323 1.00 94.62 73 ARG A O 1
ATOM 606 N N . LEU A 1 74 ? -4.473 5.008 -5.703 1.00 96.25 74 LEU A N 1
ATOM 607 C CA . LEU A 1 74 ? -4.473 5.411 -4.300 1.00 96.25 74 LEU A CA 1
ATOM 608 C C . LEU A 1 74 ? -5.866 5.289 -3.670 1.00 96.25 74 LEU A C 1
ATOM 610 O O . LEU A 1 74 ? -5.980 4.814 -2.539 1.00 96.25 74 LEU A O 1
ATOM 614 N N . ALA A 1 75 ? -6.915 5.722 -4.375 1.00 95.75 75 ALA A N 1
ATOM 615 C CA . ALA A 1 75 ? -8.292 5.597 -3.903 1.00 95.75 75 ALA A CA 1
ATOM 616 C C . ALA A 1 75 ? -8.679 4.123 -3.723 1.00 95.75 75 ALA A C 1
ATOM 618 O O . ALA A 1 75 ? -9.137 3.750 -2.646 1.00 95.75 75 ALA A O 1
ATOM 619 N N . THR A 1 76 ? -8.376 3.277 -4.711 1.00 94.94 76 THR A N 1
ATOM 620 C CA . THR A 1 76 ? -8.606 1.827 -4.638 1.00 94.94 76 THR A CA 1
ATOM 621 C C . THR A 1 76 ? -7.885 1.189 -3.451 1.00 94.94 76 THR A C 1
ATOM 623 O O . THR A 1 76 ? -8.488 0.415 -2.710 1.00 94.94 76 THR A O 1
ATOM 626 N N . ALA A 1 77 ? -6.616 1.539 -3.216 1.00 94.38 77 ALA A N 1
ATOM 627 C CA . ALA A 1 77 ? -5.857 1.019 -2.079 1.00 94.38 77 ALA A CA 1
ATOM 628 C C . ALA A 1 77 ? -6.473 1.454 -0.736 1.00 94.38 77 ALA A C 1
ATOM 630 O O . ALA A 1 77 ? -6.697 0.624 0.147 1.00 94.38 77 ALA A O 1
ATOM 631 N N . LYS A 1 78 ? -6.837 2.739 -0.604 1.00 96.25 78 LYS A N 1
ATOM 632 C CA . LYS A 1 78 ? -7.541 3.251 0.581 1.00 96.25 78 LYS A CA 1
ATOM 633 C C . LYS A 1 78 ? -8.853 2.514 0.826 1.00 96.25 78 LYS A C 1
ATOM 635 O O . LYS A 1 78 ? -9.132 2.140 1.964 1.00 96.25 78 LYS A O 1
ATOM 640 N N . ASP A 1 79 ? -9.642 2.293 -0.218 1.00 95.25 79 ASP A N 1
ATOM 641 C CA . ASP A 1 79 ? -10.926 1.605 -0.111 1.00 95.25 79 ASP A CA 1
ATOM 642 C C . ASP A 1 79 ? -10.759 0.135 0.283 1.00 95.25 79 ASP A C 1
ATOM 644 O O . ASP A 1 79 ? -11.531 -0.363 1.104 1.00 95.25 79 ASP A O 1
ATOM 648 N N . ALA A 1 80 ? -9.709 -0.542 -0.192 1.00 93.56 80 ALA A N 1
ATOM 649 C CA . ALA A 1 80 ? -9.374 -1.892 0.254 1.00 93.56 80 ALA A CA 1
ATOM 650 C C . ALA A 1 80 ? -9.062 -1.936 1.762 1.00 93.56 80 ALA A C 1
ATOM 652 O O . ALA A 1 80 ? -9.612 -2.775 2.484 1.00 93.56 80 ALA A O 1
ATOM 653 N N . SER A 1 81 ? -8.256 -0.996 2.274 1.00 95.19 81 SER A N 1
ATOM 654 C CA . SER A 1 81 ? -8.002 -0.883 3.718 1.00 95.19 81 SER A CA 1
ATOM 655 C C . SER A 1 81 ? -9.271 -0.555 4.509 1.00 95.19 81 SER A C 1
ATOM 657 O O . SER A 1 81 ? -9.482 -1.119 5.584 1.00 95.19 81 SER A O 1
ATOM 659 N N . ARG A 1 82 ? -10.160 0.298 3.977 1.00 95.81 82 ARG A N 1
ATOM 660 C CA . ARG A 1 82 ? -11.457 0.578 4.615 1.00 95.81 82 ARG A CA 1
ATOM 661 C C . ARG A 1 82 ? -12.300 -0.680 4.747 1.00 95.81 82 ARG A C 1
ATOM 663 O O . ARG A 1 82 ? -12.764 -1.006 5.836 1.00 95.81 82 ARG A O 1
ATOM 670 N N . GLN A 1 83 ? -12.463 -1.409 3.647 1.00 94.12 83 GLN A N 1
ATOM 671 C CA . GLN A 1 83 ? -13.226 -2.654 3.614 1.00 94.12 83 GLN A CA 1
ATOM 672 C C . GLN A 1 83 ? -12.628 -3.717 4.540 1.00 94.12 83 GLN A C 1
ATOM 674 O O . GLN A 1 83 ? -13.367 -4.497 5.137 1.00 94.12 83 GLN A O 1
ATOM 679 N N . HIS A 1 84 ? -11.302 -3.763 4.685 1.00 93.00 84 HIS A N 1
ATOM 680 C CA . HIS A 1 84 ? -10.658 -4.642 5.655 1.00 93.00 84 HIS A CA 1
ATOM 681 C C . HIS A 1 84 ? -11.052 -4.283 7.094 1.00 93.00 84 HIS A C 1
ATOM 683 O O . HIS A 1 84 ? -11.555 -5.142 7.813 1.00 93.00 84 HIS A O 1
ATOM 689 N N . LEU A 1 85 ? -10.921 -3.018 7.502 1.00 93.81 85 LEU A N 1
ATOM 690 C CA . LEU A 1 85 ? -11.284 -2.604 8.863 1.00 93.81 85 LEU A CA 1
ATOM 691 C C . LEU A 1 85 ? -12.785 -2.759 9.153 1.00 93.81 85 LEU A C 1
ATOM 693 O O . LEU A 1 85 ? -13.155 -3.122 10.267 1.00 93.81 85 LEU A O 1
ATOM 697 N N . LEU A 1 86 ? -13.652 -2.549 8.158 1.00 93.69 86 LEU A N 1
ATOM 698 C CA . LEU A 1 86 ? -15.098 -2.756 8.303 1.00 93.69 86 LEU A CA 1
ATOM 699 C C . LEU A 1 86 ? -15.472 -4.222 8.547 1.00 93.69 86 LEU A C 1
ATOM 701 O O . LEU A 1 86 ? -16.421 -4.494 9.279 1.00 93.69 86 LEU A O 1
ATOM 705 N N . ARG A 1 87 ? -14.708 -5.169 7.988 1.00 92.12 87 ARG A N 1
ATOM 706 C CA . ARG A 1 87 ? -14.877 -6.607 8.259 1.00 92.12 87 ARG A CA 1
ATOM 707 C C . ARG A 1 87 ? -14.414 -7.015 9.659 1.00 92.12 87 ARG A C 1
ATOM 709 O O . ARG A 1 87 ? -14.797 -8.082 10.133 1.00 92.12 87 ARG A O 1
ATOM 716 N N . HIS A 1 88 ? -13.626 -6.175 10.329 1.00 91.00 88 HIS A N 1
ATOM 717 C CA . HIS A 1 88 ? -13.045 -6.460 11.639 1.00 91.00 88 HIS A CA 1
ATOM 718 C C . HIS A 1 88 ? -13.309 -5.314 12.635 1.00 91.00 88 HIS A C 1
ATOM 720 O O . HIS A 1 88 ? -12.368 -4.675 13.118 1.00 91.00 88 HIS A O 1
ATOM 726 N N . PRO A 1 89 ? -14.584 -5.039 12.979 1.00 91.56 89 PRO A N 1
ATOM 727 C CA . PRO A 1 89 ? -14.963 -3.894 13.810 1.00 91.56 89 PRO A CA 1
ATOM 728 C C . PRO A 1 89 ? -14.287 -3.884 15.190 1.00 91.56 89 PRO A C 1
ATOM 730 O O . PRO A 1 89 ? -14.027 -2.813 15.739 1.00 91.56 89 PRO A O 1
ATOM 733 N N . GLN A 1 90 ? -13.938 -5.053 15.733 1.00 92.12 90 GLN A N 1
ATOM 734 C CA . GLN A 1 90 ? -13.210 -5.200 16.995 1.00 92.12 90 GLN A CA 1
ATOM 735 C C . GLN A 1 90 ? -11.813 -4.559 16.985 1.00 92.12 90 GLN A C 1
ATOM 737 O O . GLN A 1 90 ? -11.310 -4.192 18.041 1.00 92.12 90 GLN A O 1
ATOM 742 N N . LEU A 1 91 ? -11.194 -4.389 15.810 1.00 92.38 91 LEU A N 1
ATOM 743 C CA . LEU A 1 91 ? -9.866 -3.776 15.683 1.00 92.38 91 LEU A CA 1
ATOM 744 C C . LEU A 1 91 ? -9.924 -2.253 15.823 1.00 92.38 91 LEU A C 1
ATOM 746 O O . LEU A 1 91 ? -8.937 -1.622 16.190 1.00 92.38 91 LEU A O 1
ATOM 750 N N . VAL A 1 92 ? -11.083 -1.652 15.549 1.00 93.12 92 VAL A N 1
ATOM 751 C CA . VAL A 1 92 ? -11.273 -0.194 15.528 1.00 93.12 92 VAL A CA 1
ATOM 752 C C . VAL A 1 92 ? -12.231 0.300 16.610 1.00 93.12 92 VAL A C 1
ATOM 754 O O . VAL A 1 92 ? -12.403 1.507 16.783 1.00 93.12 92 VAL A O 1
ATOM 757 N N . SER A 1 93 ? -12.890 -0.599 17.340 1.00 89.31 93 SER A N 1
ATOM 758 C CA . SER A 1 93 ? -13.898 -0.280 18.354 1.00 89.31 93 SER A CA 1
ATOM 759 C C . SER A 1 93 ? -13.976 -1.353 19.442 1.00 89.31 93 SER A C 1
ATOM 761 O O . SER A 1 93 ? -13.636 -2.510 19.227 1.00 89.31 93 SER A O 1
ATOM 763 N N . GLY A 1 94 ? -14.455 -0.968 20.628 1.00 89.56 94 GLY A N 1
ATOM 764 C CA . GLY A 1 94 ? -14.577 -1.869 21.777 1.00 89.56 94 GLY A CA 1
ATOM 765 C C . GLY A 1 94 ? -13.271 -2.069 22.554 1.00 89.56 94 GLY A C 1
ATOM 766 O O . GLY A 1 94 ? -12.309 -1.317 22.402 1.00 89.56 94 GLY A O 1
ATOM 767 N N . HIS A 1 95 ? -13.258 -3.071 23.435 1.00 90.25 95 HIS A N 1
ATOM 768 C CA . HIS A 1 95 ? -12.145 -3.323 24.361 1.00 90.25 95 HIS A CA 1
ATOM 769 C C . HIS A 1 95 ? -10.890 -3.901 23.695 1.00 90.25 95 HIS A C 1
ATOM 771 O O . HIS A 1 95 ? -9.805 -3.765 24.248 1.00 90.25 95 HIS A O 1
ATOM 777 N N . GLN A 1 96 ? -11.037 -4.518 22.521 1.00 89.62 96 GLN A N 1
ATOM 778 C CA . GLN A 1 96 ? -9.941 -5.098 21.735 1.00 89.62 96 GLN A CA 1
ATOM 779 C C . GLN A 1 96 ? -9.408 -4.142 20.660 1.00 89.62 96 GLN A C 1
ATOM 781 O O . GLN A 1 96 ? -8.625 -4.555 19.807 1.00 89.62 96 GLN A O 1
ATOM 786 N N . ARG A 1 97 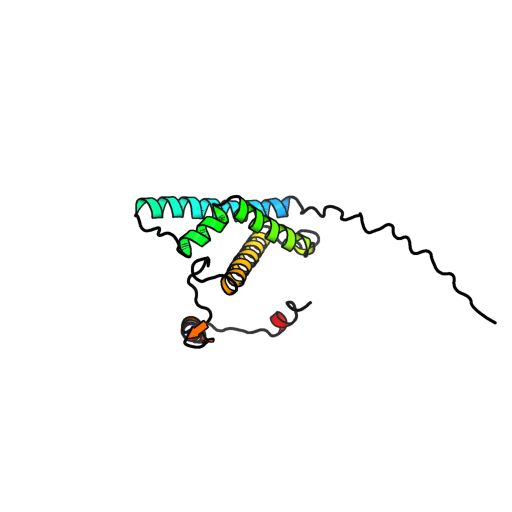? -9.841 -2.874 20.678 1.00 93.12 97 ARG A N 1
ATOM 787 C CA . ARG A 1 97 ? -9.405 -1.896 19.684 1.00 93.12 97 ARG A CA 1
ATOM 788 C C . ARG A 1 97 ? -7.891 -1.720 19.736 1.00 93.12 97 ARG A C 1
ATOM 790 O O . ARG A 1 97 ? -7.310 -1.600 20.817 1.00 93.12 97 ARG A O 1
ATOM 797 N N . LEU A 1 98 ? -7.297 -1.611 18.560 1.00 92.25 98 LEU A N 1
ATOM 798 C CA . LEU A 1 98 ? -5.883 -1.330 18.410 1.00 92.25 98 LEU A CA 1
ATOM 799 C C . LEU A 1 98 ? -5.582 0.122 18.784 1.00 92.25 98 LEU A C 1
ATOM 801 O O . LEU A 1 98 ? -6.360 1.048 18.510 1.00 92.25 98 LEU A O 1
ATOM 805 N N . GLN A 1 99 ? -4.425 0.325 19.404 1.00 92.56 99 GLN A N 1
ATOM 806 C CA . GLN A 1 99 ? -3.831 1.642 19.554 1.00 92.56 99 GLN A CA 1
ATOM 807 C C . GLN A 1 99 ? -3.391 2.180 18.192 1.00 92.56 99 GLN A C 1
ATOM 809 O O . GLN A 1 99 ? -3.360 1.479 17.183 1.00 92.56 99 GLN A O 1
ATOM 814 N N . GLN A 1 100 ? -3.068 3.472 18.141 1.00 90.06 100 GLN A N 1
ATOM 815 C CA . GLN A 1 100 ? -2.769 4.121 16.867 1.00 90.06 100 GLN A CA 1
ATOM 816 C C . GLN A 1 100 ? -1.554 3.512 16.150 1.00 90.06 100 GLN A C 1
ATOM 818 O O . GLN A 1 100 ? -1.581 3.402 14.928 1.00 90.06 100 GLN A O 1
ATOM 823 N N . GLU A 1 101 ? -0.506 3.145 16.885 1.00 91.50 101 GLU A N 1
ATOM 824 C CA . GLU A 1 101 ? 0.703 2.531 16.319 1.00 91.50 101 GLU A CA 1
ATOM 825 C C . GLU A 1 101 ? 0.405 1.130 15.780 1.00 91.50 101 GLU A C 1
ATOM 827 O O . GLU A 1 101 ? 0.641 0.875 14.603 1.00 91.50 101 GLU A O 1
ATOM 832 N N . GLU A 1 102 ? -0.255 0.288 16.576 1.00 92.62 102 GLU A N 1
ATOM 833 C CA . GLU A 1 102 ? -0.692 -1.058 16.179 1.00 92.62 102 GLU A CA 1
ATOM 834 C C . GLU A 1 102 ? -1.615 -1.027 14.950 1.00 92.62 102 GLU A C 1
ATOM 836 O O . GLU A 1 102 ? -1.513 -1.860 14.052 1.00 92.62 102 GLU A O 1
ATOM 841 N N . LEU A 1 103 ? -2.507 -0.034 14.867 1.00 92.56 103 LEU A N 1
ATOM 842 C CA . LEU A 1 103 ? -3.366 0.151 13.702 1.00 92.56 103 LEU A CA 1
ATOM 843 C C . LEU A 1 103 ? -2.556 0.518 12.449 1.00 92.56 103 LEU A C 1
ATOM 845 O O . LEU A 1 103 ? -2.881 0.054 11.359 1.00 92.56 103 LEU A O 1
ATOM 849 N N . LEU A 1 104 ? -1.518 1.350 12.578 1.00 93.62 104 LEU A N 1
ATOM 850 C CA . LEU A 1 104 ? -0.639 1.695 11.456 1.00 93.62 104 LEU A CA 1
ATOM 851 C C . LEU A 1 104 ? 0.189 0.491 10.999 1.00 93.62 104 LEU A C 1
ATOM 853 O O . LEU A 1 104 ? 0.360 0.305 9.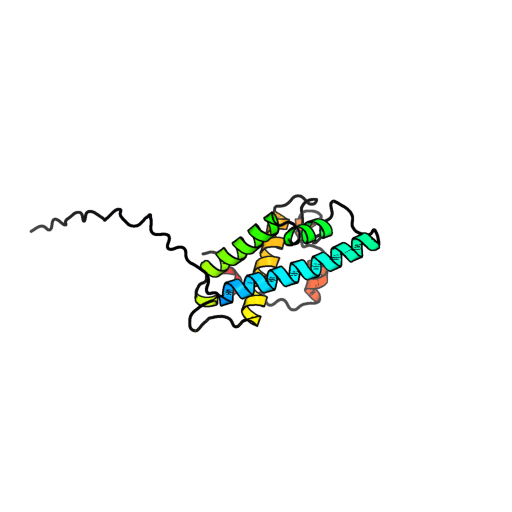795 1.00 93.62 104 LEU A O 1
ATOM 857 N N . GLU A 1 105 ? 0.669 -0.326 11.933 1.00 91.50 105 GLU A N 1
ATOM 858 C CA . GLU A 1 105 ? 1.379 -1.574 11.638 1.00 91.50 105 GLU A CA 1
ATOM 859 C C . GLU A 1 105 ? 0.471 -2.578 10.927 1.00 91.50 105 GLU A C 1
ATOM 861 O O . GLU A 1 105 ? 0.851 -3.119 9.887 1.00 91.50 105 GLU A O 1
ATOM 866 N N . LEU A 1 106 ? -0.760 -2.758 11.416 1.00 92.81 106 LEU A N 1
ATOM 867 C CA . LEU A 1 106 ? -1.765 -3.599 10.768 1.00 92.81 106 LEU A CA 1
ATOM 868 C C . LEU A 1 106 ? -2.057 -3.121 9.341 1.00 92.81 106 LEU A C 1
ATOM 870 O O . LEU A 1 106 ? -2.066 -3.929 8.415 1.00 92.81 106 LEU A O 1
ATOM 874 N N . LEU A 1 107 ? -2.290 -1.817 9.155 1.00 93.62 107 LEU A N 1
ATOM 875 C CA . LEU A 1 107 ? -2.548 -1.230 7.839 1.00 93.62 107 LEU A CA 1
ATOM 876 C C . LEU A 1 107 ? -1.366 -1.437 6.891 1.00 93.62 107 LEU A C 1
ATOM 878 O O . LEU A 1 107 ? -1.567 -1.805 5.736 1.00 93.62 107 LEU A O 1
ATOM 882 N N . ALA A 1 108 ? -0.139 -1.244 7.377 1.00 92.75 108 ALA A N 1
ATOM 883 C CA . ALA A 1 108 ? 1.064 -1.484 6.595 1.00 92.75 108 ALA A CA 1
ATOM 884 C C . ALA A 1 108 ? 1.167 -2.952 6.167 1.00 92.75 108 ALA A C 1
ATOM 886 O O . ALA A 1 108 ? 1.342 -3.228 4.982 1.00 92.75 108 ALA A O 1
ATOM 887 N N . MET A 1 109 ? 1.007 -3.884 7.108 1.00 93.31 109 MET A N 1
ATOM 888 C CA . MET A 1 109 ? 1.062 -5.319 6.838 1.00 93.31 109 MET A CA 1
ATOM 889 C C . MET A 1 109 ? -0.012 -5.741 5.832 1.00 93.31 109 MET A C 1
ATOM 891 O O . MET A 1 109 ? 0.302 -6.373 4.828 1.00 93.31 109 MET A O 1
ATOM 895 N N . GLN A 1 110 ? -1.267 -5.349 6.061 1.00 93.12 110 GLN A N 1
ATOM 896 C CA . GLN A 1 110 ? -2.382 -5.654 5.164 1.00 93.12 110 GLN A CA 1
ATOM 897 C C . GLN A 1 110 ? -2.135 -5.119 3.752 1.00 93.12 110 GLN A C 1
ATOM 899 O O . GLN A 1 110 ? -2.379 -5.826 2.775 1.00 93.12 110 GLN A O 1
ATOM 904 N N . HIS A 1 111 ? -1.660 -3.879 3.640 1.00 93.50 111 HIS A N 1
ATOM 905 C CA . HIS A 1 111 ? -1.406 -3.234 2.356 1.00 93.50 111 HIS A CA 1
ATOM 906 C C . HIS A 1 111 ? -0.255 -3.896 1.594 1.00 93.50 111 HIS A C 1
ATOM 908 O O . HIS A 1 111 ? -0.391 -4.157 0.401 1.00 93.50 111 HIS A O 1
ATOM 914 N N . PHE A 1 112 ? 0.864 -4.202 2.257 1.00 90.38 112 PHE A N 1
ATOM 915 C CA . PHE A 1 112 ? 2.002 -4.843 1.592 1.00 90.38 112 PHE A CA 1
ATOM 916 C C . PHE A 1 112 ? 1.703 -6.286 1.190 1.00 90.38 112 PHE A C 1
ATOM 918 O O . PHE A 1 112 ? 1.977 -6.639 0.051 1.00 90.38 112 PHE A O 1
ATOM 925 N N . LEU A 1 113 ? 1.025 -7.064 2.041 1.00 87.50 113 LEU A N 1
ATOM 926 C CA . LEU A 1 113 ? 0.565 -8.404 1.665 1.00 87.50 113 LEU A CA 1
ATOM 927 C C . LEU A 1 113 ? -0.378 -8.367 0.460 1.00 87.50 113 LEU A C 1
ATOM 929 O O . LEU A 1 113 ? -0.316 -9.236 -0.401 1.00 87.50 113 LEU A O 1
ATOM 933 N N . TRP A 1 114 ? -1.252 -7.361 0.379 1.00 89.06 114 TRP A N 1
ATOM 934 C CA . TRP A 1 114 ? -2.140 -7.213 -0.771 1.00 89.06 114 TRP A CA 1
ATOM 935 C C . TRP A 1 114 ? -1.373 -6.906 -2.063 1.00 89.06 114 TRP A C 1
ATOM 937 O O . TRP A 1 114 ? -1.720 -7.448 -3.108 1.00 89.06 114 TRP A O 1
ATOM 947 N N . ILE A 1 115 ? -0.317 -6.088 -1.993 1.00 89.69 115 ILE A N 1
ATOM 948 C CA . ILE A 1 115 ? 0.572 -5.847 -3.138 1.00 89.69 115 ILE A CA 1
ATOM 949 C C . ILE A 1 115 ? 1.274 -7.140 -3.551 1.00 89.69 115 ILE A C 1
ATOM 951 O O . ILE A 1 115 ? 1.274 -7.463 -4.733 1.00 89.69 115 ILE A O 1
ATOM 955 N N . ASP A 1 116 ? 1.836 -7.877 -2.594 1.00 86.44 116 ASP A N 1
ATOM 956 C CA . ASP A 1 116 ? 2.577 -9.106 -2.882 1.00 86.44 116 ASP A CA 1
ATOM 957 C C . ASP A 1 116 ? 1.670 -10.156 -3.534 1.00 86.44 116 ASP A C 1
ATOM 959 O O . ASP A 1 116 ? 2.059 -10.789 -4.511 1.00 86.44 116 ASP A O 1
ATOM 963 N N . LEU A 1 117 ? 0.433 -10.297 -3.043 1.00 84.38 117 LEU A N 1
ATOM 964 C CA . LEU A 1 117 ? -0.569 -11.173 -3.650 1.00 84.38 117 LEU A CA 1
ATOM 965 C C . LEU A 1 117 ? -0.971 -10.703 -5.052 1.00 84.38 117 LEU A C 1
ATOM 967 O O . LEU A 1 117 ? -1.041 -11.526 -5.958 1.00 84.38 117 LEU A O 1
ATOM 971 N N . ALA A 1 118 ? -1.197 -9.401 -5.252 1.00 87.06 118 ALA A N 1
ATOM 972 C CA . ALA A 1 118 ? -1.528 -8.863 -6.571 1.00 87.06 118 ALA A CA 1
ATOM 973 C C . ALA A 1 118 ? -0.391 -9.091 -7.583 1.00 87.06 118 ALA A C 1
ATOM 975 O O . ALA A 1 118 ? -0.646 -9.448 -8.729 1.00 87.06 118 ALA A O 1
ATOM 976 N N . ASP A 1 119 ? 0.867 -8.964 -7.158 1.00 87.81 119 ASP A N 1
ATOM 977 C CA . ASP A 1 119 ? 2.033 -9.191 -8.016 1.00 87.81 119 ASP A CA 1
ATOM 978 C C . ASP A 1 119 ? 2.167 -10.651 -8.497 1.00 87.81 119 ASP A C 1
ATOM 980 O O . ASP A 1 119 ? 2.813 -10.891 -9.523 1.00 87.81 119 ASP A O 1
ATOM 984 N N . LEU A 1 120 ? 1.567 -11.628 -7.799 1.00 82.38 120 LEU A N 1
ATOM 985 C CA . LEU A 1 120 ? 1.547 -13.031 -8.240 1.00 82.38 120 LEU A CA 1
ATOM 986 C C . LEU A 1 120 ? 0.682 -13.232 -9.488 1.00 82.38 120 LEU A C 1
ATOM 988 O O . LEU A 1 120 ? 1.054 -14.028 -10.354 1.00 82.38 120 LEU A O 1
ATOM 992 N N . ASP A 1 121 ? -0.426 -12.497 -9.579 1.00 84.00 121 ASP A N 1
ATOM 993 C CA . ASP A 1 121 ? -1.393 -12.590 -10.676 1.00 84.00 121 ASP A CA 1
ATOM 994 C C . ASP A 1 121 ? -1.053 -11.649 -11.848 1.00 84.00 121 ASP A C 1
ATOM 996 O O . ASP A 1 121 ? -1.581 -11.805 -12.949 1.00 84.00 121 ASP A O 1
ATOM 1000 N N . GLU A 1 122 ? -0.157 -10.682 -11.632 1.00 82.62 122 GLU A N 1
ATOM 1001 C CA . GLU A 1 122 ? 0.227 -9.672 -12.620 1.00 82.62 122 GLU A CA 1
ATOM 1002 C C . GLU A 1 122 ? 1.347 -10.127 -13.570 1.00 82.62 122 GLU A C 1
ATOM 1004 O O . GLU A 1 122 ? 2.302 -10.840 -13.207 1.00 82.62 122 GLU A O 1
ATOM 1009 N N . ASP A 1 123 ? 1.286 -9.597 -14.795 1.00 85.56 123 ASP A N 1
ATOM 1010 C CA . ASP A 1 123 ? 2.366 -9.712 -15.770 1.00 85.56 123 ASP A CA 1
ATOM 1011 C C . ASP A 1 123 ? 3.661 -9.100 -15.205 1.00 85.56 123 ASP A C 1
ATOM 1013 O O . ASP A 1 123 ? 3.623 -8.032 -14.586 1.00 85.56 123 ASP A O 1
ATOM 1017 N N . PRO A 1 124 ? 4.851 -9.676 -15.477 1.00 82.06 124 PRO A N 1
ATOM 1018 C CA . PRO A 1 124 ? 6.115 -9.178 -14.926 1.00 82.06 124 PRO A CA 1
ATOM 1019 C C . PRO A 1 124 ? 6.390 -7.683 -15.154 1.00 82.06 124 PRO A C 1
ATOM 1021 O O . PRO A 1 124 ? 7.079 -7.055 -14.356 1.00 82.06 124 PRO A O 1
ATOM 1024 N N . ALA A 1 125 ? 5.857 -7.098 -16.232 1.00 86.38 125 ALA A N 1
ATOM 1025 C CA . ALA A 1 125 ? 6.019 -5.677 -16.538 1.00 86.38 125 ALA A CA 1
ATOM 1026 C C . ALA A 1 125 ? 5.115 -4.751 -15.696 1.00 86.38 125 ALA A C 1
ATOM 1028 O O . ALA A 1 125 ? 5.408 -3.556 -15.589 1.00 86.38 125 ALA A O 1
ATOM 1029 N N . ALA A 1 126 ? 4.031 -5.284 -15.121 1.00 87.00 126 ALA A N 1
ATOM 1030 C CA . ALA A 1 126 ? 3.032 -4.567 -14.324 1.00 87.00 126 ALA A CA 1
ATOM 1031 C C . ALA A 1 126 ? 3.264 -4.685 -12.806 1.00 87.00 126 ALA A C 1
ATOM 1033 O O . ALA A 1 126 ? 2.792 -3.833 -12.048 1.00 87.00 126 ALA A O 1
ATOM 1034 N N . ARG A 1 127 ? 4.062 -5.671 -12.376 1.00 89.81 127 ARG A N 1
ATOM 1035 C CA . ARG A 1 127 ? 4.407 -5.911 -10.965 1.00 89.81 127 ARG A CA 1
ATOM 1036 C C . ARG A 1 127 ? 5.005 -4.694 -10.275 1.00 89.81 127 ARG A C 1
ATOM 1038 O O . ARG A 1 127 ? 5.655 -3.860 -10.909 1.00 89.81 127 ARG A O 1
ATOM 1045 N N . CYS A 1 128 ? 4.800 -4.602 -8.969 1.00 89.12 128 CYS A N 1
ATOM 1046 C CA . CYS A 1 128 ? 5.329 -3.562 -8.090 1.00 89.12 128 CYS A CA 1
ATOM 1047 C C . CYS A 1 128 ? 6.593 -4.003 -7.332 1.00 89.12 128 CYS A C 1
ATOM 1049 O O . CYS A 1 128 ? 7.305 -3.150 -6.789 1.00 89.12 128 CYS A O 1
ATOM 1051 N N . SER A 1 129 ? 6.896 -5.299 -7.330 1.00 83.38 129 SER A N 1
ATOM 1052 C CA . SER A 1 129 ? 8.126 -5.901 -6.832 1.00 83.38 129 SER A CA 1
ATOM 1053 C C . SER A 1 129 ? 8.896 -6.629 -7.939 1.00 83.38 129 SER A C 1
ATOM 1055 O O . SER A 1 129 ? 8.326 -7.142 -8.901 1.00 83.38 129 SER A O 1
ATOM 1057 N N . GLU A 1 130 ? 10.223 -6.648 -7.804 1.00 76.75 130 GLU A N 1
ATOM 1058 C CA . GLU A 1 130 ? 11.110 -7.509 -8.605 1.00 76.75 130 GLU A CA 1
ATOM 1059 C C . GLU A 1 130 ? 11.355 -8.854 -7.909 1.00 76.75 130 GLU A C 1
ATOM 1061 O O . GLU A 1 130 ? 12.064 -9.708 -8.448 1.00 76.75 130 GLU A O 1
ATOM 1066 N N . ASP A 1 131 ? 10.768 -9.043 -6.722 1.00 70.44 131 ASP A N 1
ATOM 1067 C CA . ASP A 1 131 ? 10.911 -10.264 -5.951 1.00 70.44 131 ASP A CA 1
ATOM 1068 C C . ASP A 1 131 ? 10.388 -11.451 -6.755 1.00 70.44 131 ASP A C 1
ATOM 1070 O O . ASP A 1 131 ? 9.303 -11.452 -7.347 1.00 70.44 131 ASP A O 1
ATOM 1074 N N . ARG A 1 132 ? 11.207 -12.494 -6.783 1.00 63.91 132 ARG A N 1
ATOM 1075 C CA . ARG A 1 132 ? 10.835 -13.783 -7.341 1.00 63.91 132 ARG A CA 1
ATOM 1076 C C . ARG A 1 132 ? 10.510 -14.691 -6.175 1.00 63.91 132 ARG A C 1
ATOM 1078 O O . ARG A 1 132 ? 11.373 -14.960 -5.354 1.00 63.91 132 ARG A O 1
ATOM 1085 N N . PHE A 1 133 ? 9.277 -15.173 -6.108 1.00 62.25 133 PHE A N 1
ATOM 1086 C CA . PHE A 1 133 ? 8.878 -16.163 -5.104 1.00 62.25 133 PHE A CA 1
ATOM 1087 C C . PHE A 1 133 ? 9.100 -17.603 -5.589 1.00 62.25 133 PHE A C 1
ATOM 1089 O O . PHE A 1 133 ? 9.087 -18.538 -4.792 1.00 62.25 133 PHE A O 1
ATOM 1096 N N . THR A 1 134 ? 9.401 -17.777 -6.880 1.00 61.97 134 THR A N 1
ATOM 1097 C CA . THR A 1 134 ? 9.761 -19.054 -7.498 1.00 61.97 134 THR A CA 1
ATOM 1098 C C . THR A 1 134 ? 11.136 -18.976 -8.165 1.00 61.97 134 THR A C 1
ATOM 1100 O O . THR A 1 134 ? 11.505 -17.981 -8.795 1.00 61.97 134 THR A O 1
ATOM 1103 N N . GLY A 1 135 ? 11.918 -20.038 -7.995 1.00 62.00 135 GLY A N 1
ATOM 1104 C CA . GLY A 1 135 ? 13.145 -20.297 -8.731 1.00 62.00 135 GLY A CA 1
ATOM 1105 C C . GLY A 1 135 ? 12.860 -20.863 -10.129 1.00 62.00 135 GLY A C 1
ATOM 1106 O O . GLY A 1 135 ? 11.700 -20.986 -10.542 1.00 62.00 135 GLY A O 1
ATOM 1107 N N . PRO A 1 136 ? 13.911 -21.216 -10.888 1.00 63.44 136 PRO A N 1
ATOM 1108 C CA . PRO A 1 136 ? 13.769 -21.901 -12.172 1.00 63.44 136 PRO A CA 1
ATOM 1109 C C . PRO A 1 136 ? 12.848 -23.126 -12.048 1.00 63.44 136 PRO A C 1
ATOM 1111 O O . PRO A 1 136 ? 12.909 -23.834 -11.047 1.00 63.44 136 PRO A O 1
ATOM 1114 N N . GLU A 1 137 ? 11.991 -23.376 -13.041 1.00 69.44 137 GLU A N 1
ATOM 1115 C CA . GLU A 1 137 ? 11.107 -24.561 -13.077 1.00 69.44 137 GLU A CA 1
ATOM 1116 C C . GLU A 1 137 ? 10.101 -24.667 -11.909 1.00 69.44 137 GLU A C 1
ATOM 1118 O O . GLU A 1 137 ? 9.743 -25.765 -11.492 1.00 69.44 137 GLU A O 1
ATOM 1123 N N . ASN A 1 138 ? 9.625 -23.536 -11.370 1.00 62.34 138 ASN A N 1
ATOM 1124 C CA . ASN A 1 138 ? 8.762 -23.484 -10.175 1.00 62.34 138 ASN A CA 1
ATOM 1125 C C . ASN A 1 138 ? 9.418 -24.063 -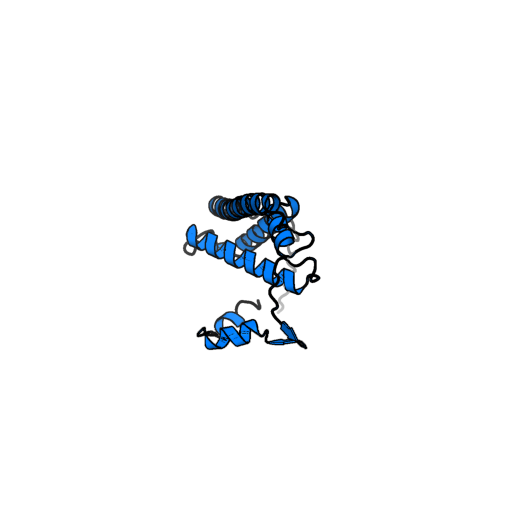8.908 1.00 62.34 138 ASN A C 1
ATOM 1127 O O . ASN A 1 138 ? 8.723 -24.435 -7.961 1.00 62.34 138 ASN A O 1
ATOM 1131 N N . SER A 1 139 ? 10.750 -24.133 -8.869 1.00 64.19 139 SER A N 1
ATOM 1132 C CA . SER A 1 139 ? 11.472 -24.474 -7.644 1.00 64.19 139 SER A CA 1
ATOM 1133 C C . SER A 1 139 ? 11.291 -23.392 -6.576 1.00 64.19 139 SER A C 1
ATOM 1135 O O . SER A 1 139 ? 10.834 -22.278 -6.841 1.00 64.19 139 SER A O 1
ATOM 1137 N N . VAL A 1 140 ? 11.639 -23.720 -5.334 1.00 61.12 140 VAL A N 1
ATOM 1138 C CA . VAL A 1 140 ? 11.708 -22.734 -4.253 1.00 61.12 140 VAL A CA 1
ATOM 1139 C C . VAL A 1 140 ? 12.709 -21.644 -4.643 1.00 61.12 140 VAL A C 1
ATOM 1141 O O . VAL A 1 140 ? 13.799 -21.959 -5.119 1.00 61.12 140 VAL A O 1
ATOM 1144 N N . CYS A 1 141 ? 12.344 -20.369 -4.470 1.00 65.31 141 CYS A N 1
ATOM 1145 C CA . CYS A 1 141 ? 13.240 -19.264 -4.801 1.00 65.31 141 CYS A CA 1
ATOM 1146 C C . CYS A 1 141 ? 14.588 -19.403 -4.082 1.00 65.31 141 CYS A C 1
ATOM 1148 O O . CYS A 1 141 ? 14.643 -19.640 -2.875 1.00 65.31 141 CYS A O 1
ATOM 1150 N N . GLU A 1 142 ? 15.675 -19.200 -4.826 1.00 61.31 142 GLU A N 1
ATOM 1151 C CA . GLU A 1 142 ? 17.044 -19.227 -4.313 1.00 61.31 142 GLU A CA 1
ATOM 1152 C C . GLU A 1 142 ? 17.237 -18.254 -3.140 1.00 61.31 142 GLU A C 1
ATOM 1154 O O . GLU A 1 142 ? 17.895 -18.600 -2.167 1.00 61.31 142 GLU A O 1
ATOM 1159 N N . GLN A 1 143 ? 16.575 -17.092 -3.165 1.00 62.94 143 GLN A N 1
ATOM 1160 C CA . GLN A 1 143 ? 16.566 -16.135 -2.056 1.00 62.94 143 GLN A CA 1
ATOM 1161 C C . GLN A 1 143 ? 16.015 -16.769 -0.766 1.00 62.94 143 GLN A C 1
ATOM 1163 O O . GLN A 1 143 ? 16.643 -16.677 0.284 1.00 62.94 143 GLN A O 1
ATOM 1168 N N . LEU A 1 144 ? 14.901 -17.510 -0.857 1.00 62.72 144 LEU A N 1
ATOM 1169 C CA . LEU A 1 144 ? 14.330 -18.225 0.287 1.00 62.72 144 LEU A CA 1
ATOM 1170 C C . LEU A 1 144 ? 15.272 -19.329 0.781 1.00 62.72 144 LEU A C 1
ATOM 1172 O O . LEU A 1 144 ? 15.391 -19.530 1.982 1.00 62.72 144 LEU A O 1
ATOM 1176 N N . LEU A 1 145 ? 15.973 -20.025 -0.119 1.00 60.88 145 LEU A N 1
ATOM 1177 C CA . LEU A 1 145 ? 16.966 -21.041 0.257 1.00 60.88 145 LEU A CA 1
ATOM 1178 C C . LEU A 1 145 ? 18.205 -20.435 0.932 1.00 60.88 145 LEU A C 1
ATOM 1180 O O . LEU A 1 145 ? 18.782 -21.059 1.821 1.00 60.88 145 LEU A O 1
ATOM 1184 N N . LEU A 1 146 ? 18.613 -19.234 0.522 1.00 62.06 146 LEU A N 1
ATOM 1185 C CA . LEU A 1 146 ? 19.752 -18.508 1.087 1.00 62.06 146 LEU A CA 1
ATOM 1186 C C . LEU A 1 146 ? 19.425 -17.853 2.438 1.00 62.06 146 LEU A C 1
ATOM 1188 O O . LEU A 1 146 ? 20.320 -17.734 3.284 1.00 62.06 146 LEU A O 1
ATOM 1192 N N . ASP A 1 147 ? 18.161 -17.484 2.647 1.00 58.94 147 ASP A N 1
ATOM 1193 C CA . ASP A 1 147 ? 17.661 -16.865 3.876 1.00 58.94 147 ASP A CA 1
ATOM 1194 C C . ASP A 1 147 ? 17.136 -17.900 4.894 1.00 58.94 147 ASP A C 1
ATOM 1196 O O . ASP A 1 147 ? 17.249 -17.685 6.100 1.00 58.94 147 ASP A O 1
ATOM 1200 N N . ALA A 1 148 ? 16.675 -19.077 4.448 1.00 59.09 148 ALA A N 1
ATOM 1201 C CA . ALA A 1 148 ? 16.243 -20.196 5.298 1.00 59.09 148 ALA A CA 1
ATOM 1202 C C . ALA A 1 148 ? 17.237 -20.601 6.408 1.00 59.09 148 ALA A C 1
ATOM 1204 O O . ALA A 1 148 ? 16.793 -20.848 7.527 1.00 59.09 148 ALA A O 1
ATOM 1205 N N . PRO A 1 149 ? 18.564 -20.675 6.174 1.00 58.91 149 PRO A N 1
ATOM 1206 C CA . PRO A 1 149 ? 19.521 -20.964 7.242 1.00 58.91 149 PRO A CA 1
ATOM 1207 C C . PRO A 1 149 ? 19.866 -19.742 8.111 1.00 58.91 149 PRO A C 1
ATOM 1209 O O . PRO A 1 149 ? 20.560 -19.901 9.115 1.00 58.91 149 PRO A O 1
ATOM 1212 N N . ARG A 1 150 ? 19.439 -18.529 7.730 1.00 54.88 150 ARG A N 1
ATOM 1213 C CA . ARG A 1 150 ? 19.732 -17.274 8.445 1.00 54.88 150 ARG A CA 1
ATOM 1214 C C . ARG A 1 150 ? 18.646 -16.891 9.448 1.00 54.88 150 ARG A C 1
ATOM 1216 O O . ARG A 1 150 ? 18.937 -16.131 10.368 1.00 54.88 150 ARG A O 1
ATOM 1223 N N . GLU A 1 151 ? 17.441 -17.437 9.309 1.00 46.44 151 GLU A N 1
ATOM 1224 C CA . GLU A 1 151 ? 16.303 -17.127 10.172 1.00 46.44 151 GLU A CA 1
ATOM 1225 C C . GLU A 1 151 ? 15.645 -18.392 10.743 1.00 46.44 151 GLU A C 1
ATOM 1227 O O . GLU A 1 151 ? 15.456 -19.405 10.072 1.00 46.44 151 GLU A O 1
ATOM 1232 N N . LEU A 1 152 ? 15.292 -18.340 12.029 1.00 48.12 152 LEU A N 1
ATOM 1233 C CA . LEU A 1 152 ? 14.604 -19.417 12.737 1.00 48.12 152 LEU A CA 1
ATOM 1234 C C . LEU A 1 152 ? 13.095 -19.255 12.498 1.00 48.12 152 LEU A C 1
ATOM 1236 O O . LEU A 1 152 ? 12.390 -18.622 13.283 1.00 48.12 152 LEU A O 1
ATOM 1240 N N . PHE A 1 153 ? 12.597 -19.790 11.384 1.00 49.12 153 PHE A N 1
ATOM 1241 C CA . PHE A 1 153 ? 11.170 -19.734 11.065 1.00 49.12 153 PHE A CA 1
ATOM 1242 C C . PHE A 1 153 ? 10.378 -20.687 11.969 1.00 49.12 153 PHE A C 1
ATOM 1244 O O . PHE A 1 153 ? 10.354 -21.901 11.761 1.00 49.12 153 PHE A O 1
ATOM 1251 N N . VAL A 1 154 ? 9.690 -20.142 12.975 1.00 48.75 154 VAL A N 1
ATOM 1252 C CA . VAL A 1 154 ? 8.680 -20.891 13.732 1.00 48.75 154 VAL A CA 1
ATOM 1253 C C . VAL A 1 154 ? 7.377 -20.866 12.935 1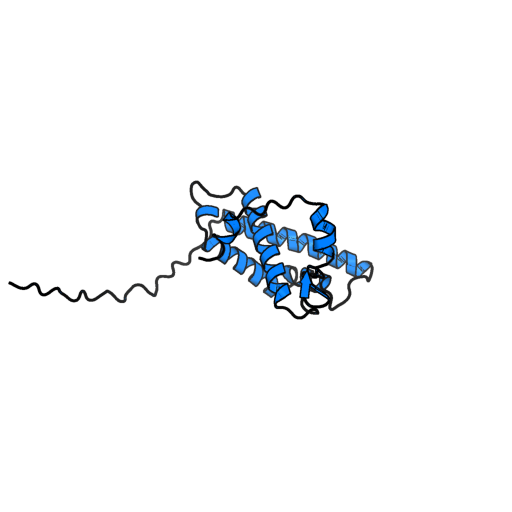.00 48.75 154 VAL A C 1
ATOM 1255 O O . VAL A 1 154 ? 6.588 -19.928 13.031 1.00 48.75 154 VAL A O 1
ATOM 1258 N N . ILE A 1 155 ? 7.131 -21.911 12.146 1.00 46.00 155 ILE A N 1
ATOM 1259 C CA . ILE A 1 155 ? 5.818 -22.136 11.532 1.00 46.00 155 ILE A CA 1
ATOM 1260 C C . ILE A 1 155 ? 4.875 -22.626 12.635 1.00 46.00 155 ILE A C 1
ATOM 1262 O O . ILE A 1 155 ? 4.834 -23.811 12.965 1.00 46.00 155 ILE A O 1
ATOM 1266 N N . VAL A 1 156 ? 4.125 -21.709 13.247 1.00 41.06 156 VAL A N 1
ATOM 1267 C CA . VAL A 1 156 ? 3.077 -22.076 14.204 1.00 41.06 156 VAL A CA 1
ATOM 1268 C C . VAL A 1 156 ? 1.827 -22.470 13.415 1.00 41.06 156 VAL A C 1
ATOM 1270 O O . VAL A 1 156 ? 1.233 -21.645 12.723 1.00 41.06 156 VAL A O 1
ATOM 1273 N N . ALA A 1 157 ? 1.401 -23.729 13.545 1.00 49.44 157 ALA A N 1
ATOM 1274 C CA . ALA A 1 157 ? 0.276 -24.332 12.816 1.00 49.44 157 ALA A CA 1
ATOM 1275 C C . ALA A 1 157 ? -1.079 -23.588 12.938 1.00 49.44 157 ALA A C 1
ATOM 1277 O O . ALA A 1 157 ? -1.996 -23.847 12.163 1.00 49.44 157 ALA A O 1
ATOM 1278 N N . TRP A 1 158 ? -1.212 -22.635 13.864 1.00 44.97 158 TRP A N 1
ATOM 1279 C CA . TRP A 1 158 ? -2.424 -21.827 14.038 1.00 44.97 158 TRP A CA 1
ATOM 1280 C C . TRP A 1 158 ? -2.668 -20.801 12.918 1.00 44.97 158 TRP A C 1
ATOM 1282 O O . TRP A 1 158 ? -3.819 -20.440 12.685 1.00 44.97 158 TRP A O 1
ATOM 1292 N N . LEU A 1 159 ? -1.638 -20.371 12.175 1.00 42.78 159 LEU A N 1
ATOM 1293 C CA . LEU A 1 159 ? -1.796 -19.405 11.071 1.00 42.78 159 LEU A CA 1
ATOM 1294 C C . LEU A 1 159 ? -2.540 -19.979 9.851 1.00 42.78 159 LEU A C 1
ATOM 1296 O O . LEU A 1 159 ? -3.122 -19.221 9.083 1.00 42.78 159 LEU A O 1
ATOM 1300 N N . LEU A 1 160 ? -2.593 -21.307 9.695 1.00 43.91 160 LEU A N 1
ATOM 1301 C CA . LEU A 1 160 ? -3.316 -21.953 8.592 1.00 43.91 160 LEU A CA 1
ATOM 1302 C C . LEU A 1 160 ? -4.818 -22.133 8.863 1.00 43.91 160 LEU A C 1
ATOM 1304 O O . LEU A 1 160 ? -5.574 -22.357 7.924 1.00 43.91 160 LEU A O 1
ATOM 1308 N N . SER A 1 161 ? -5.273 -22.015 10.117 1.00 39.53 161 SER A N 1
ATOM 1309 C CA . SER A 1 161 ? -6.693 -22.218 10.462 1.00 39.53 161 SER A CA 1
ATOM 1310 C C . SER A 1 161 ? -7.543 -20.944 10.395 1.00 39.53 161 SER A C 1
ATOM 1312 O O . SER A 1 161 ? -8.764 -21.039 10.394 1.00 39.53 161 SER A O 1
ATOM 1314 N N . SER A 1 162 ? -6.926 -19.762 10.304 1.00 44.5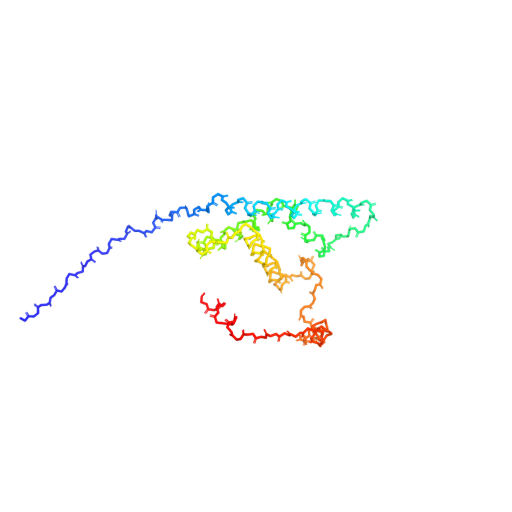3 162 SER A N 1
ATOM 1315 C CA . SER A 1 162 ? -7.649 -18.476 10.315 1.00 44.53 162 SER A CA 1
ATOM 1316 C C . SER A 1 162 ? -7.761 -17.805 8.941 1.00 44.53 162 SER A C 1
ATOM 1318 O O . SER A 1 162 ? -8.433 -16.786 8.824 1.00 44.53 162 SER A O 1
ATOM 1320 N N . CYS A 1 163 ? -7.124 -18.363 7.906 1.00 39.59 163 CYS A N 1
ATOM 1321 C CA . CYS A 1 163 ? -7.189 -17.850 6.528 1.00 39.59 163 CYS A CA 1
ATOM 1322 C C . CYS A 1 163 ? -8.191 -18.609 5.638 1.00 39.59 163 CYS A C 1
ATOM 1324 O O . CYS A 1 163 ? -8.376 -18.241 4.483 1.00 39.59 163 CYS A O 1
ATOM 1326 N N . PHE A 1 164 ? -8.842 -19.647 6.170 1.00 37.50 164 PHE A N 1
ATOM 1327 C CA . PHE A 1 164 ? -9.911 -20.398 5.509 1.00 37.50 164 PHE A CA 1
ATOM 1328 C C . PHE A 1 164 ? -11.159 -20.444 6.403 1.00 37.50 164 PHE A C 1
ATOM 1330 O O . PHE A 1 164 ? -11.523 -21.504 6.902 1.00 37.50 164 PHE A O 1
ATOM 1337 N N . VAL A 1 165 ? -11.800 -19.287 6.604 1.00 39.09 165 VAL A N 1
ATOM 1338 C CA . VAL A 1 165 ? -13.259 -19.152 6.798 1.00 39.09 165 VAL A CA 1
ATOM 1339 C C . VAL A 1 165 ? -13.710 -17.858 6.133 1.00 39.09 165 VAL A C 1
ATOM 1341 O O . VAL A 1 165 ? -13.079 -16.814 6.410 1.00 39.09 165 VAL A O 1
#

Foldseek 3Di:
DDDDDDDDPPPPPDPPPPPVLDADPLLLVLLCVLLVVLLVVLVVVVVVCVVVVNDDPQDLQVLLSCCRPPPVNVVVLSVVSRVVCSVPVLCRDDPNHDDSVRSNVVSVVVSVVVLVVVQVVDDNSNHNDPDDCADPPRHGDPVCVVCVVVDDDDPDVVVVVPVPD

pLDDT: mean 77.55, std 20.83, range [35.62, 97.5]

Organism: NCBI:txid1628268